Protein AF-A0ABD0QU44-F1 (afdb_monomer_lite)

Sequence (50 aa):
AFALLFDDIDHSMCQSDTEAFSSFAHAQVTVANEIFRFLGEPPVFLFCPT

Secondary structure (DSSP, 8-state):
-EEEE--S------HHHHHH-SSHHHHHHHHHHHHHHHTT--S-EEEE--

Organism: Cirrhinus mrigala (NCBI:txid683832)

pLDDT: mean 97.48, std 1.65, range [91.56, 98.75]

Foldseek 3Di:
DEEDAPPPDDQDDDPVCVVVAVGSVRVQVVVLVVVCVVVPNDPDYYYHHD

Structure (mmCIF, N/CA/C/O backbone):
data_AF-A0ABD0QU44-F1
#
_entry.id   AF-A0ABD0QU44-F1
#
loop_
_atom_site.group_PDB
_atom_site.id
_atom_site.type_symbol
_atom_site.label_atom_id
_atom_site.label_alt_id
_atom_site.label_comp_id
_atom_site.label_asym_id
_atom_site.label_entity_id
_atom_site.label_seq_id
_atom_site.pdbx_PDB_ins_code
_atom_site.Cartn_x
_atom_site.Cartn_y
_atom_site.Cartn_z
_atom_site.occupancy
_atom_site.B_iso_or_equiv
_atom_site.auth_seq_id
_atom_site.auth_comp_id
_atom_site.auth_asym_id
_atom_site.auth_atom_id
_atom_site.pdbx_PDB_model_num
ATOM 1 N N . ALA A 1 1 ? -12.189 2.787 12.589 1.00 93.69 1 ALA A N 1
ATOM 2 C CA . ALA A 1 1 ? -12.128 1.881 11.428 1.00 93.69 1 ALA A CA 1
ATOM 3 C C . ALA A 1 1 ? -11.733 2.711 10.224 1.00 93.69 1 ALA A C 1
ATOM 5 O O . ALA A 1 1 ? -12.199 3.843 10.135 1.00 93.69 1 ALA A O 1
ATOM 6 N N . PHE A 1 2 ? -10.876 2.184 9.356 1.00 98.44 2 PHE A N 1
ATOM 7 C CA . PHE A 1 2 ? -10.363 2.899 8.185 1.00 98.44 2 PHE A CA 1
ATOM 8 C C . PHE A 1 2 ? -10.373 1.989 6.957 1.00 98.44 2 PHE A C 1
ATOM 10 O O . PHE A 1 2 ? -10.412 0.766 7.096 1.00 98.44 2 PHE A O 1
ATOM 17 N N . ALA A 1 3 ? -10.340 2.588 5.771 1.00 98.25 3 ALA A N 1
ATOM 18 C CA . ALA A 1 3 ? -10.196 1.873 4.514 1.00 98.25 3 ALA A CA 1
ATOM 19 C C . ALA A 1 3 ? -9.310 2.671 3.551 1.00 98.25 3 ALA A C 1
ATOM 21 O O . ALA A 1 3 ? -9.412 3.897 3.504 1.00 98.25 3 ALA A O 1
ATOM 22 N N . LEU A 1 4 ? -8.472 1.972 2.789 1.00 98.44 4 LEU A N 1
ATOM 23 C CA . LEU A 1 4 ? -7.808 2.501 1.600 1.00 98.44 4 LEU A CA 1
ATOM 24 C C . LEU A 1 4 ? -8.376 1.788 0.383 1.00 98.44 4 LEU A C 1
ATOM 26 O O . LEU A 1 4 ? -8.489 0.560 0.389 1.00 98.44 4 LEU A O 1
ATOM 30 N N . LEU A 1 5 ? -8.746 2.559 -0.633 1.00 98.44 5 LEU A N 1
ATOM 31 C CA . LEU A 1 5 ? -9.308 2.031 -1.860 1.00 98.44 5 LEU A CA 1
ATOM 32 C C . LEU A 1 5 ? -8.453 2.476 -3.040 1.00 98.44 5 LEU A C 1
ATOM 34 O O . LEU A 1 5 ? -8.150 3.661 -3.179 1.00 98.44 5 LEU A O 1
ATOM 38 N N . PHE A 1 6 ? -8.037 1.496 -3.829 1.00 97.69 6 PHE A N 1
ATOM 39 C CA . PHE A 1 6 ? -7.291 1.664 -5.066 1.00 97.69 6 PHE A CA 1
ATOM 40 C C . PHE A 1 6 ? -8.095 1.123 -6.254 1.00 97.69 6 PHE A C 1
ATOM 42 O O . PHE A 1 6 ? -7.483 0.709 -7.231 1.00 97.69 6 PHE A O 1
ATOM 49 N N . ASP A 1 7 ? -9.426 1.083 -6.151 1.00 96.62 7 ASP A N 1
ATOM 50 C CA . ASP A 1 7 ? -10.349 0.609 -7.182 1.00 96.62 7 ASP A CA 1
ATOM 51 C C . ASP A 1 7 ? -10.577 1.654 -8.284 1.00 96.62 7 ASP A C 1
ATOM 53 O O . ASP A 1 7 ? -10.353 2.848 -8.088 1.00 96.62 7 ASP A O 1
ATOM 57 N N . ASP A 1 8 ? -11.020 1.191 -9.457 1.00 95.38 8 ASP A N 1
ATOM 58 C CA . ASP A 1 8 ? -11.373 2.026 -10.616 1.00 95.38 8 ASP A CA 1
ATOM 59 C C . ASP A 1 8 ? -10.259 2.996 -11.079 1.00 95.38 8 ASP A C 1
ATOM 61 O O . ASP A 1 8 ? -10.522 4.093 -11.584 1.00 95.38 8 ASP A O 1
ATOM 65 N N . ILE A 1 9 ? -8.992 2.575 -10.963 1.00 96.19 9 ILE A N 1
ATOM 66 C CA . ILE A 1 9 ? -7.818 3.308 -11.469 1.00 96.19 9 ILE A CA 1
ATOM 67 C C . ILE A 1 9 ? -6.986 2.474 -12.454 1.00 96.19 9 ILE A C 1
ATOM 69 O O . ILE A 1 9 ? -7.007 1.243 -12.460 1.00 96.19 9 ILE A O 1
ATOM 73 N N . ASP A 1 10 ? -6.229 3.162 -13.309 1.00 93.62 10 ASP A N 1
ATOM 74 C CA . ASP A 1 10 ? -5.279 2.530 -14.226 1.00 93.62 10 ASP A CA 1
ATOM 75 C C . ASP A 1 10 ? -4.017 2.043 -13.484 1.00 93.62 10 ASP A C 1
ATOM 77 O O . ASP A 1 10 ? -3.637 2.588 -12.449 1.00 93.62 10 ASP A O 1
ATOM 81 N N . HIS A 1 11 ? -3.354 1.016 -14.024 1.00 92.56 11 HIS A N 1
ATOM 82 C CA . HIS A 1 11 ? -2.161 0.405 -13.420 1.00 92.56 11 HIS A CA 1
ATOM 83 C C . HIS A 1 11 ? -0.842 1.115 -13.784 1.00 92.56 11 HIS A C 1
ATOM 85 O O . HIS A 1 11 ? 0.242 0.630 -13.445 1.00 92.56 11 HIS A O 1
ATOM 91 N N . SER A 1 12 ? -0.896 2.231 -14.513 1.00 94.25 12 SER A N 1
ATOM 92 C CA . SER A 1 12 ? 0.285 3.018 -14.858 1.00 94.25 12 SER A CA 1
ATOM 93 C C . SER A 1 12 ? 0.881 3.709 -13.632 1.00 94.25 12 SER A C 1
ATOM 95 O O . SER A 1 12 ? 0.199 4.340 -12.829 1.00 94.25 12 SER A O 1
ATOM 97 N N . MET A 1 13 ? 2.203 3.604 -13.508 1.00 96.38 13 MET A N 1
ATOM 98 C CA . MET A 1 13 ? 2.985 4.302 -12.493 1.00 96.38 13 MET A CA 1
ATOM 99 C C . MET A 1 13 ? 3.779 5.430 -13.138 1.00 96.38 13 MET A C 1
ATOM 101 O O . MET A 1 13 ? 4.221 5.320 -14.285 1.00 96.38 13 MET A O 1
ATOM 105 N N . CYS A 1 14 ? 4.003 6.512 -12.391 1.00 96.75 14 CYS A N 1
ATOM 106 C CA . CYS A 1 14 ? 4.948 7.531 -12.826 1.00 96.75 14 CYS A CA 1
ATOM 107 C C . CYS A 1 14 ? 6.382 6.965 -12.826 1.00 96.75 14 CYS A C 1
ATOM 109 O O . CYS A 1 14 ? 6.660 5.917 -12.233 1.00 96.75 14 CYS A O 1
ATOM 111 N N . GLN A 1 15 ? 7.312 7.653 -13.495 1.00 97.25 15 GLN A N 1
ATOM 112 C CA . GLN A 1 15 ? 8.699 7.187 -13.581 1.00 97.25 15 GLN A CA 1
ATOM 113 C C . GLN A 1 15 ? 9.329 7.013 -12.192 1.00 9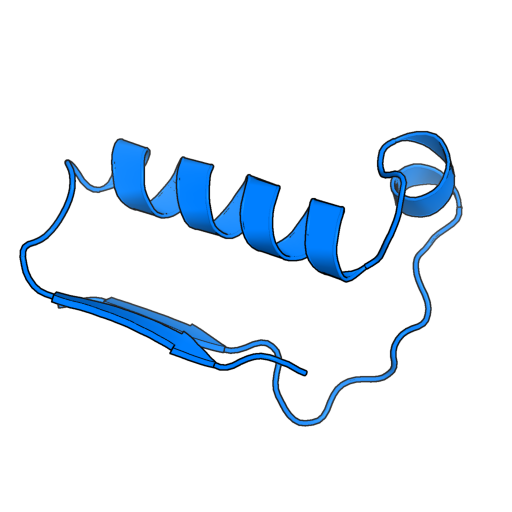7.25 15 GLN A C 1
ATOM 115 O O . GLN A 1 15 ? 9.944 5.984 -11.929 1.00 97.25 15 GLN A O 1
ATOM 120 N N . SER A 1 16 ? 9.124 7.975 -11.290 1.00 98.06 16 SER A N 1
ATOM 121 C CA . SER A 1 16 ? 9.685 7.926 -9.938 1.00 98.06 16 SER A CA 1
ATOM 122 C C . SER A 1 16 ? 9.192 6.714 -9.143 1.00 98.06 16 SER A C 1
ATOM 124 O O . SER A 1 16 ? 9.995 6.042 -8.502 1.00 98.06 16 SER A O 1
ATOM 126 N N . ASP A 1 17 ? 7.902 6.380 -9.238 1.00 97.69 17 ASP A N 1
ATOM 127 C CA . ASP A 1 17 ? 7.344 5.205 -8.557 1.00 97.69 17 ASP A CA 1
ATOM 128 C C . ASP A 1 17 ? 7.824 3.898 -9.196 1.00 97.69 17 ASP A C 1
ATOM 130 O O . ASP A 1 17 ? 8.089 2.925 -8.496 1.00 97.69 17 ASP A O 1
ATOM 134 N N . THR A 1 18 ? 8.005 3.882 -10.518 1.00 96.94 18 THR A N 1
ATOM 135 C CA . THR A 1 18 ? 8.539 2.715 -11.241 1.00 96.94 18 THR A CA 1
ATOM 136 C C . THR A 1 18 ? 9.996 2.429 -10.867 1.00 96.94 18 THR A C 1
ATOM 138 O O . THR A 1 18 ? 10.414 1.274 -10.836 1.00 96.94 18 THR A O 1
ATOM 141 N N . GLU A 1 19 ? 10.778 3.467 -10.569 1.00 98.00 19 GLU A N 1
ATOM 142 C 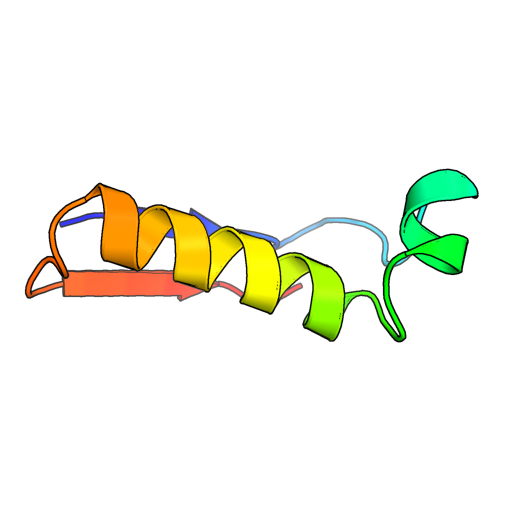CA . GLU A 1 19 ? 12.160 3.336 -10.092 1.00 98.00 19 GLU A CA 1
ATOM 143 C C . GLU A 1 19 ? 12.228 2.918 -8.611 1.00 98.00 19 GLU A C 1
ATOM 145 O O . GLU A 1 19 ? 13.163 2.223 -8.211 1.00 98.00 19 GLU A O 1
ATOM 150 N N . ALA A 1 20 ? 11.241 3.311 -7.799 1.00 98.00 20 ALA A N 1
ATOM 151 C CA . ALA A 1 20 ? 11.203 3.035 -6.362 1.00 98.00 20 ALA A CA 1
ATOM 152 C C . ALA A 1 20 ? 10.556 1.685 -5.998 1.00 98.00 20 ALA A C 1
ATOM 154 O O . ALA A 1 20 ? 10.936 1.063 -5.002 1.00 98.00 20 ALA A O 1
ATOM 155 N N . PHE A 1 21 ? 9.583 1.213 -6.781 1.00 98.25 21 PHE A N 1
ATOM 156 C CA . PHE A 1 21 ? 8.784 0.031 -6.468 1.00 98.25 21 PHE A CA 1
ATOM 157 C C . PHE A 1 21 ? 8.846 -1.014 -7.582 1.00 98.25 21 PHE A C 1
ATOM 159 O O . PHE A 1 21 ? 8.743 -0.716 -8.765 1.00 98.25 21 PHE A O 1
ATOM 166 N N . SER A 1 22 ? 8.929 -2.287 -7.194 1.00 97.69 22 SER A N 1
ATOM 167 C CA . SER A 1 22 ? 8.977 -3.409 -8.139 1.00 97.69 22 SER A CA 1
ATOM 168 C C . SER A 1 22 ? 7.661 -3.671 -8.883 1.00 97.69 22 SER A C 1
ATOM 170 O O . SER A 1 22 ? 7.656 -4.409 -9.865 1.00 97.69 22 SER A O 1
ATOM 172 N N . SER A 1 23 ? 6.536 -3.133 -8.401 1.00 97.81 23 SER A N 1
ATOM 173 C CA . SER A 1 23 ? 5.210 -3.271 -9.014 1.00 97.81 23 SER A CA 1
ATOM 174 C C . SER A 1 23 ? 4.207 -2.281 -8.410 1.00 97.81 23 SER A C 1
ATOM 176 O O . SER A 1 23 ? 4.426 -1.765 -7.312 1.00 97.81 23 SER A O 1
ATOM 178 N N . PHE A 1 24 ? 3.065 -2.098 -9.079 1.00 97.62 24 PHE A N 1
ATOM 179 C CA . PHE A 1 24 ? 1.944 -1.297 -8.572 1.00 97.62 24 PHE A CA 1
ATOM 180 C C . PHE A 1 24 ? 1.434 -1.811 -7.217 1.00 97.62 24 PHE A C 1
ATOM 182 O O . PHE A 1 24 ? 1.277 -1.044 -6.270 1.00 97.62 24 PHE A O 1
ATOM 189 N N . ALA A 1 25 ? 1.308 -3.136 -7.075 1.00 97.69 25 ALA A N 1
ATOM 190 C CA . ALA A 1 25 ? 0.945 -3.772 -5.812 1.00 97.69 25 ALA A CA 1
ATOM 191 C C . ALA A 1 25 ? 1.984 -3.516 -4.704 1.00 97.69 25 ALA A C 1
ATOM 193 O O . ALA A 1 25 ? 1.614 -3.268 -3.559 1.00 97.69 25 ALA A O 1
ATOM 194 N N . HIS A 1 26 ? 3.284 -3.536 -5.028 1.00 98.38 26 HIS A N 1
ATOM 195 C CA . HIS A 1 26 ? 4.337 -3.227 -4.056 1.00 98.38 26 HIS A CA 1
ATOM 196 C C . HIS A 1 26 ? 4.218 -1.789 -3.533 1.00 98.38 26 HIS A C 1
ATOM 198 O O . HIS A 1 26 ? 4.334 -1.577 -2.325 1.00 98.38 26 HIS A O 1
ATOM 204 N N . ALA A 1 27 ? 3.920 -0.822 -4.405 1.00 98.38 27 ALA A N 1
ATOM 205 C CA . ALA A 1 27 ? 3.678 0.563 -4.008 1.00 98.38 27 ALA A CA 1
ATOM 206 C C . ALA A 1 27 ? 2.448 0.685 -3.088 1.00 98.38 27 ALA A C 1
ATOM 208 O O . ALA A 1 27 ? 2.554 1.196 -1.971 1.00 98.38 27 ALA A O 1
ATOM 209 N N . GLN A 1 28 ? 1.301 0.135 -3.503 1.00 98.38 28 GLN A N 1
ATOM 210 C CA . GLN A 1 28 ? 0.053 0.190 -2.731 1.00 98.38 28 GLN A CA 1
ATOM 211 C C . GLN A 1 28 ? 0.187 -0.439 -1.342 1.00 98.38 28 GLN A C 1
ATOM 213 O O . GLN A 1 28 ? -0.223 0.153 -0.344 1.00 98.38 28 GLN A O 1
ATOM 218 N N . VAL A 1 29 ? 0.792 -1.628 -1.262 1.00 98.38 29 VAL A N 1
ATOM 219 C CA . VAL A 1 29 ? 0.992 -2.340 0.007 1.00 98.38 29 VAL A CA 1
ATOM 220 C C . VAL A 1 29 ? 1.977 -1.595 0.905 1.00 98.38 29 VAL A C 1
ATOM 222 O O . VAL A 1 29 ? 1.790 -1.576 2.122 1.00 98.38 29 VAL A O 1
ATOM 225 N N . THR A 1 30 ? 3.001 -0.951 0.337 1.00 98.56 30 THR A N 1
ATOM 226 C CA . THR A 1 30 ? 3.948 -0.138 1.115 1.00 98.56 30 THR A CA 1
ATOM 227 C C . THR A 1 30 ? 3.224 1.014 1.808 1.00 98.56 30 THR A C 1
ATOM 229 O O . THR A 1 30 ? 3.300 1.125 3.033 1.00 98.56 30 THR A O 1
ATOM 232 N N . VAL A 1 31 ? 2.442 1.796 1.057 1.00 98.19 31 VAL A N 1
ATOM 2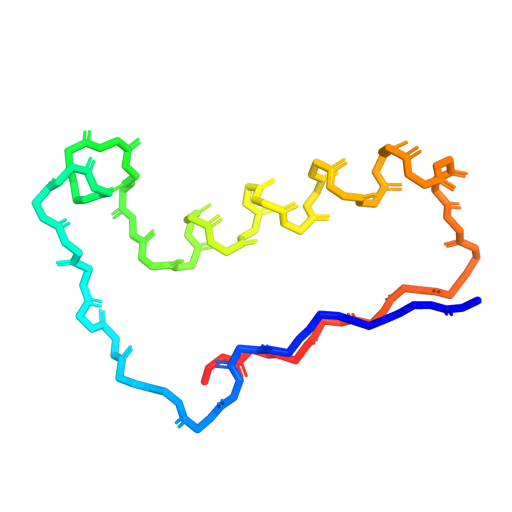33 C CA . VAL A 1 31 ? 1.660 2.920 1.600 1.00 98.19 31 VAL A CA 1
ATOM 234 C C . VAL A 1 31 ? 0.606 2.436 2.599 1.00 98.19 31 VAL A C 1
ATOM 236 O O . VAL A 1 31 ? 0.481 2.992 3.690 1.00 98.19 31 VAL A O 1
ATOM 239 N N . ALA A 1 32 ? -0.136 1.374 2.272 1.00 98.62 32 ALA A N 1
ATOM 240 C CA . ALA A 1 32 ? -1.177 0.850 3.151 1.00 98.62 32 ALA A CA 1
ATOM 241 C C . ALA A 1 32 ? -0.620 0.387 4.502 1.00 98.62 32 ALA A C 1
ATOM 243 O O . ALA A 1 32 ? -1.192 0.693 5.549 1.00 98.62 32 ALA A O 1
ATOM 244 N N . ASN A 1 33 ? 0.528 -0.290 4.490 1.00 98.62 33 ASN A N 1
ATOM 245 C CA . ASN A 1 33 ? 1.198 -0.732 5.705 1.00 98.62 33 ASN A CA 1
ATOM 246 C C . ASN A 1 33 ? 1.755 0.437 6.530 1.00 98.62 33 ASN A C 1
ATOM 248 O O . ASN A 1 33 ? 1.747 0.373 7.760 1.00 98.62 33 ASN A O 1
ATOM 252 N N . GLU A 1 34 ? 2.261 1.488 5.882 1.00 98.75 34 GLU A N 1
ATOM 253 C CA . GLU A 1 34 ? 2.722 2.698 6.570 1.00 98.75 34 GLU A CA 1
ATOM 254 C C . GLU A 1 34 ? 1.561 3.398 7.285 1.00 98.75 34 GLU A C 1
ATOM 256 O O . GLU A 1 34 ? 1.654 3.676 8.482 1.00 98.75 34 GLU A O 1
ATOM 261 N N . ILE A 1 35 ? 0.428 3.576 6.601 1.00 98.56 35 ILE A N 1
ATOM 262 C CA . ILE A 1 35 ? -0.779 4.178 7.179 1.00 98.56 35 ILE A CA 1
ATOM 263 C C . ILE A 1 35 ? -1.349 3.313 8.310 1.00 98.56 35 ILE A C 1
ATOM 265 O O . ILE A 1 35 ? -1.698 3.842 9.365 1.00 98.56 35 ILE A O 1
ATOM 269 N N . PHE A 1 36 ? -1.419 1.990 8.134 1.00 98.69 36 PHE A N 1
ATOM 270 C CA . PHE A 1 36 ? -1.898 1.075 9.174 1.00 98.69 36 PHE A CA 1
ATOM 271 C C . PHE A 1 36 ? -1.096 1.220 10.476 1.00 98.69 36 PHE A C 1
ATOM 273 O O . PHE A 1 36 ? -1.683 1.348 11.553 1.00 98.69 36 PHE A O 1
ATOM 280 N N . ARG A 1 37 ? 0.240 1.273 10.379 1.00 98.75 37 ARG A N 1
ATOM 281 C CA . ARG A 1 37 ? 1.127 1.471 11.537 1.00 98.75 37 ARG A CA 1
ATOM 282 C C . ARG A 1 37 ? 1.019 2.875 12.118 1.00 98.75 37 ARG A C 1
ATOM 284 O O . ARG A 1 37 ? 0.953 3.018 13.335 1.00 98.75 37 ARG A O 1
ATOM 291 N N . PHE A 1 38 ? 0.961 3.903 11.270 1.00 98.56 38 PHE A N 1
ATOM 292 C CA . PHE A 1 38 ? 0.797 5.294 11.701 1.00 98.56 38 PHE A CA 1
ATOM 293 C C . PHE A 1 38 ? -0.481 5.497 12.526 1.00 98.56 38 PHE A C 1
ATOM 295 O O . PHE A 1 38 ? -0.474 6.214 13.524 1.00 98.56 38 PHE A O 1
ATOM 302 N N . LEU A 1 39 ? -1.568 4.819 12.153 1.00 98.31 39 LEU A N 1
ATOM 303 C CA . LEU A 1 39 ? -2.846 4.856 12.867 1.00 98.31 39 LEU A CA 1
ATOM 304 C C . LEU A 1 39 ? -2.880 3.981 14.132 1.00 98.31 39 LEU A C 1
ATOM 306 O O . LEU A 1 39 ? -3.932 3.883 14.765 1.00 98.31 39 LEU A O 1
ATOM 310 N N . GLY A 1 40 ? -1.764 3.349 14.507 1.00 98.31 40 GLY A N 1
ATOM 311 C CA . GLY A 1 40 ? -1.678 2.496 15.691 1.00 98.31 40 GLY A CA 1
ATOM 312 C C . GLY A 1 40 ? -2.388 1.154 15.529 1.00 98.31 40 GLY A C 1
ATOM 313 O O . GLY A 1 40 ? -3.017 0.691 16.476 1.00 98.31 40 GLY A O 1
ATOM 314 N N . GLU A 1 41 ? -2.308 0.553 14.338 1.00 98.44 41 GLU A N 1
ATOM 315 C CA . GLU A 1 41 ? -2.826 -0.789 14.037 1.00 98.44 41 GLU A CA 1
ATOM 316 C C . GLU A 1 41 ? -4.313 -0.962 14.409 1.00 98.44 41 GLU A C 1
ATOM 318 O O . GLU A 1 41 ? -4.676 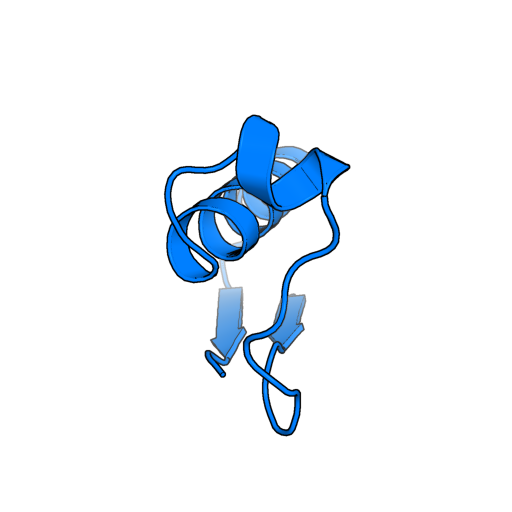-1.790 15.25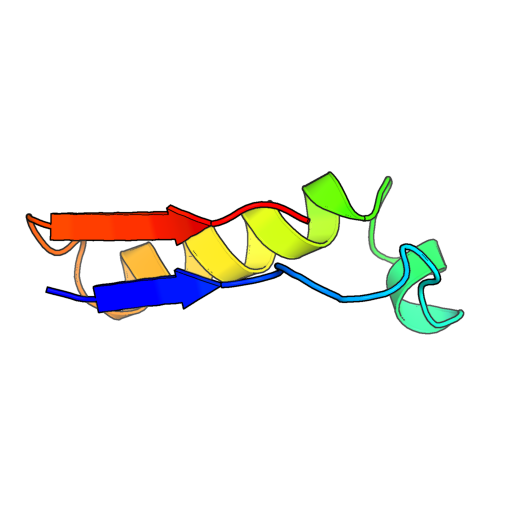1 1.00 98.44 41 GLU A O 1
ATOM 323 N N . PRO A 1 42 ? -5.213 -0.154 13.816 1.00 98.12 42 PRO A N 1
ATOM 324 C CA . PRO A 1 42 ? -6.619 -0.157 14.192 1.00 98.12 42 PRO A CA 1
ATOM 325 C C . PRO A 1 42 ? -7.252 -1.546 13.983 1.00 98.12 42 PRO A C 1
ATOM 327 O O . PRO A 1 42 ? -6.969 -2.207 12.985 1.00 98.12 42 PRO A O 1
ATOM 330 N N . PRO A 1 43 ? -8.205 -1.962 14.841 1.00 98.00 43 PRO A N 1
ATOM 331 C CA . PRO A 1 43 ? -8.794 -3.307 14.801 1.00 98.00 43 PRO A CA 1
ATOM 332 C C . PRO A 1 43 ? -9.585 -3.599 13.519 1.00 98.00 43 PRO A C 1
ATOM 334 O O . PRO A 1 43 ? -9.885 -4.751 13.221 1.00 98.00 43 PRO A O 1
ATOM 337 N N . VAL A 1 44 ? -9.953 -2.553 12.774 1.00 98.38 44 VAL A N 1
ATOM 338 C CA . VAL A 1 44 ? -10.596 -2.660 11.465 1.00 98.38 44 VAL A CA 1
ATOM 339 C C . VAL A 1 44 ? -9.892 -1.714 10.502 1.00 98.38 44 VAL A C 1
ATOM 341 O O . VAL A 1 44 ? -10.005 -0.487 10.631 1.00 98.38 44 VAL A O 1
ATOM 344 N N . PHE A 1 45 ? -9.204 -2.312 9.534 1.00 98.62 45 PHE A N 1
ATOM 345 C CA . PHE A 1 45 ? -8.542 -1.650 8.420 1.00 98.62 45 PHE A CA 1
ATOM 346 C C . PHE A 1 45 ? -8.823 -2.450 7.148 1.00 98.62 45 PHE A C 1
ATOM 348 O O . PHE A 1 45 ? -8.502 -3.635 7.083 1.00 98.62 45 PHE A O 1
ATOM 355 N N . LEU A 1 46 ? -9.471 -1.830 6.168 1.00 98.56 46 LEU A N 1
ATOM 356 C CA . LEU A 1 46 ? -9.846 -2.480 4.915 1.00 98.56 46 LEU A CA 1
ATOM 357 C C . LEU A 1 46 ? -8.962 -1.978 3.773 1.00 98.56 46 LEU A C 1
ATOM 359 O O . LEU A 1 46 ? -8.568 -0.814 3.743 1.00 98.56 46 LEU A O 1
ATOM 363 N N . PHE A 1 47 ? -8.673 -2.860 2.826 1.00 98.38 47 PHE A N 1
ATOM 364 C CA . PHE A 1 47 ? -7.917 -2.548 1.622 1.00 98.38 47 PHE A CA 1
ATOM 365 C C . PHE A 1 47 ? -8.717 -3.044 0.421 1.00 98.38 47 PHE A C 1
ATOM 367 O O . PHE A 1 47 ? -8.983 -4.243 0.317 1.00 98.38 47 PHE A O 1
ATOM 374 N N . CYS A 1 48 ? -9.135 -2.128 -0.450 1.00 98.25 48 CYS A N 1
ATOM 375 C CA . CYS A 1 48 ? -9.756 -2.465 -1.724 1.00 98.25 48 CYS A CA 1
ATOM 376 C C . CYS A 1 48 ? -8.679 -2.374 -2.822 1.00 98.25 48 CYS A C 1
ATOM 378 O O . CYS A 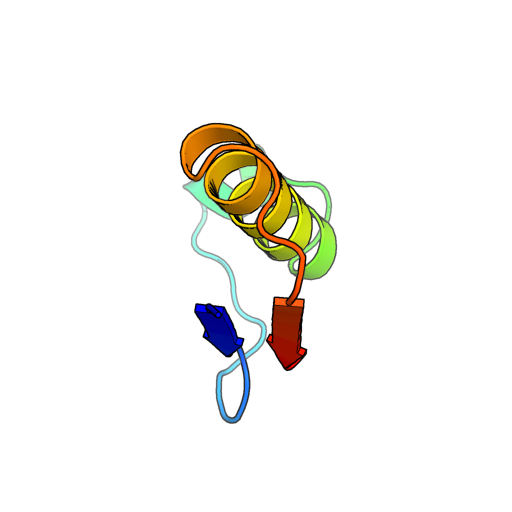1 48 ? -8.121 -1.289 -3.001 1.00 98.25 48 CYS A O 1
ATOM 380 N N . PRO A 1 49 ? -8.321 -3.497 -3.477 1.00 96.75 49 PRO A N 1
ATOM 381 C CA . PRO A 1 49 ? -7.316 -3.513 -4.538 1.00 96.75 49 PRO A CA 1
ATOM 382 C C . PRO A 1 49 ? -7.835 -2.852 -5.823 1.00 96.75 49 PRO A C 1
ATOM 384 O O . PRO A 1 49 ? -9.026 -2.564 -5.929 1.00 96.75 49 PRO A O 1
ATOM 387 N N . THR A 1 50 ? -6.929 -2.656 -6.784 1.00 91.56 50 THR A N 1
ATOM 388 C CA . THR A 1 50 ? -7.236 -2.196 -8.152 1.00 91.56 50 THR A CA 1
ATOM 389 C C . THR A 1 50 ? -7.964 -3.229 -8.987 1.00 91.56 50 THR A C 1
ATOM 391 O O . THR A 1 50 ? -7.686 -4.438 -8.807 1.00 91.56 50 THR A O 1
#

InterPro domains:
  IPR011496 Beta-N-acetylglucosaminidase, catalytic domain [PS52009] (1-50)
  IPR017853 Glycoside hydrolase superfamily [SSF51445] (2-50)
  IPR051822 Glycosyl Hydrolase Family 84 [PTHR13170] (1-50)

Radius of gyration: 11.86 Å; chains: 1; bounding box: 24×12×30 Å